Protein AF-A0A5J6YZG2-F1 (afdb_monomer_lite)

Sequence (149 aa):
MDEIIIQPALHNAIGGIVVLAAIVTVLLNWRGLATLKTSDGETSGGMDSPRSPSLGGWQNAALIAFQIALMVQALIGIKLLDQGLGTVQKYVHYLGGLGALGLVMLYYWLPKRDARDSSLKALGLTVASLAFVLMTFIIGGLYARGGLS

Radius of gyration: 18.67 Å; chains: 1; bounding box: 62×24×51 Å

Foldseek 3Di:
DPQDDDDPVNLLVLLVVLLVLLVVLLVLLVVQLVVVVVVVPPDDDDDDDAAPLDGDPVNVVSLVVSLVSLVVSLVVLVSVVVVVLDPVLVCLSCCLSVVLNVLSVVLVVDDGDGNNSSSCSSNVSSVVSSVSSVSSSVVVVCVVVVVPD

Structure (mmCIF, N/CA/C/O backbone):
data_AF-A0A5J6YZG2-F1
#
_entry.id   AF-A0A5J6YZG2-F1
#
loop_
_atom_site.group_PDB
_atom_site.id
_atom_site.type_symbol
_atom_site.label_atom_id
_atom_site.label_alt_id
_atom_site.label_comp_id
_atom_site.label_asym_id
_atom_site.label_entity_id
_atom_site.label_seq_id
_atom_site.pdbx_PDB_ins_code
_atom_site.Cartn_x
_atom_site.Cartn_y
_atom_site.Cartn_z
_atom_site.occupancy
_atom_site.B_iso_or_equiv
_atom_site.auth_seq_id
_atom_site.auth_comp_id
_atom_site.auth_asym_id
_atom_site.auth_atom_id
_atom_site.pdbx_PDB_model_num
ATOM 1 N N . MET A 1 1 ? -31.310 -12.761 6.629 1.00 47.84 1 MET A N 1
ATOM 2 C CA . MET A 1 1 ? -29.892 -12.682 6.231 1.00 47.84 1 MET A CA 1
ATOM 3 C C . MET A 1 1 ? -29.129 -12.525 7.526 1.00 47.84 1 MET A C 1
ATOM 5 O O . MET A 1 1 ? -29.359 -11.523 8.190 1.00 47.84 1 MET A O 1
ATOM 9 N N . ASP A 1 2 ? -28.342 -13.514 7.937 1.00 53.34 2 ASP A N 1
ATOM 10 C CA . ASP A 1 2 ? -27.556 -13.395 9.166 1.00 53.34 2 ASP A CA 1
ATOM 11 C C . ASP A 1 2 ? -26.572 -12.230 9.014 1.00 53.34 2 ASP A C 1
ATOM 13 O O . ASP A 1 2 ? -25.805 -12.166 8.048 1.00 53.34 2 ASP A O 1
ATOM 17 N N . GLU A 1 3 ? -26.632 -11.258 9.923 1.00 74.12 3 GLU A N 1
ATOM 18 C CA . GLU A 1 3 ? -25.699 -10.139 9.906 1.00 74.12 3 GLU A CA 1
ATOM 19 C C . GLU A 1 3 ? -24.320 -10.640 10.338 1.00 74.12 3 GLU A C 1
ATOM 21 O O . GLU A 1 3 ? -24.102 -11.011 11.489 1.00 74.12 3 GLU A O 1
ATOM 26 N N . ILE A 1 4 ? -23.362 -10.657 9.408 1.00 80.62 4 ILE A N 1
ATOM 27 C CA . ILE A 1 4 ? -21.967 -10.967 9.733 1.00 80.62 4 ILE A CA 1
ATOM 28 C C . ILE A 1 4 ? -21.433 -9.861 10.653 1.00 80.62 4 ILE A C 1
ATOM 30 O O . ILE A 1 4 ? -21.240 -8.718 10.223 1.00 80.62 4 ILE A O 1
ATOM 34 N N . ILE A 1 5 ? -21.182 -10.207 11.916 1.00 85.00 5 ILE A N 1
ATOM 35 C CA . ILE A 1 5 ? -20.541 -9.330 12.899 1.00 85.00 5 ILE A CA 1
ATOM 36 C C . ILE A 1 5 ? -19.023 -9.512 12.808 1.00 85.00 5 ILE A C 1
ATOM 38 O O . ILE A 1 5 ? -18.518 -10.632 12.896 1.00 85.00 5 ILE A O 1
ATOM 42 N N . ILE A 1 6 ? -18.280 -8.414 12.641 1.00 84.69 6 ILE A N 1
ATOM 43 C CA . ILE A 1 6 ? -16.818 -8.453 12.563 1.00 84.69 6 ILE A CA 1
ATOM 44 C C . ILE A 1 6 ? -16.278 -8.184 13.957 1.00 84.69 6 ILE A C 1
ATOM 46 O O . ILE A 1 6 ? -16.454 -7.107 14.518 1.00 84.69 6 ILE A O 1
ATOM 50 N N . GLN A 1 7 ? -15.596 -9.174 14.522 1.00 87.19 7 GLN A N 1
ATOM 51 C CA . GLN A 1 7 ? -14.976 -9.017 15.830 1.00 87.19 7 GLN A CA 1
ATOM 52 C C . GLN A 1 7 ? -13.773 -8.057 15.750 1.00 87.19 7 GLN A C 1
ATOM 54 O O . GLN A 1 7 ? -12.986 -8.151 14.801 1.00 87.19 7 GLN A O 1
ATOM 59 N N . PRO A 1 8 ? -13.538 -7.205 16.768 1.00 82.25 8 PRO A N 1
ATOM 60 C CA . PRO A 1 8 ? -12.374 -6.314 16.802 1.00 82.25 8 PRO A CA 1
ATOM 61 C C . PRO A 1 8 ? -11.031 -7.048 16.657 1.00 82.25 8 PRO A C 1
ATOM 63 O O . PRO A 1 8 ? -10.104 -6.547 16.023 1.00 82.25 8 PRO A O 1
ATOM 66 N N . ALA A 1 9 ? -10.929 -8.265 17.201 1.00 85.50 9 ALA A N 1
ATOM 67 C CA . ALA A 1 9 ? -9.738 -9.102 17.072 1.00 85.50 9 ALA A CA 1
ATOM 68 C C . ALA A 1 9 ? -9.468 -9.512 15.615 1.00 85.50 9 ALA A C 1
ATOM 70 O O . ALA A 1 9 ? -8.331 -9.422 15.155 1.00 85.50 9 ALA A O 1
ATOM 71 N N . LEU A 1 10 ? -10.516 -9.897 14.876 1.00 88.06 10 LEU A N 1
ATOM 72 C CA . LEU A 1 10 ? -10.417 -10.237 13.457 1.00 88.06 10 LEU A CA 1
ATOM 73 C C . LEU A 1 10 ? -9.987 -9.018 12.633 1.00 88.06 10 LEU A C 1
ATOM 75 O O . LEU A 1 10 ? -9.102 -9.128 11.789 1.00 88.06 10 LEU A O 1
ATOM 79 N N . HIS A 1 11 ? -10.557 -7.846 12.922 1.00 86.38 11 HIS A N 1
ATOM 80 C CA . HIS A 1 11 ? -10.161 -6.601 12.270 1.00 86.38 11 HIS A CA 1
ATOM 81 C C . HIS A 1 11 ? -8.669 -6.288 12.457 1.00 86.38 11 HIS A C 1
ATOM 83 O O . HIS A 1 11 ? -7.952 -6.039 11.486 1.00 86.38 11 HIS A O 1
ATOM 89 N N . ASN A 1 12 ? -8.188 -6.351 13.702 1.00 87.56 12 ASN A N 1
ATOM 90 C CA . ASN A 1 12 ? -6.784 -6.099 14.021 1.00 87.56 12 ASN A CA 1
ATOM 91 C C . ASN A 1 12 ? -5.850 -7.125 13.367 1.00 87.56 12 ASN A C 1
ATOM 93 O O . ASN A 1 12 ? -4.802 -6.747 12.843 1.00 87.56 12 ASN A O 1
ATOM 97 N N . ALA A 1 13 ? -6.231 -8.406 13.360 1.00 91.44 13 ALA A N 1
ATOM 98 C CA . ALA A 1 13 ? -5.455 -9.456 12.707 1.00 91.44 13 ALA A CA 1
ATOM 99 C C . ALA A 1 13 ? -5.288 -9.177 11.207 1.00 91.44 13 ALA A C 1
ATOM 101 O O . ALA A 1 13 ? -4.185 -9.289 10.674 1.00 91.44 13 ALA A O 1
ATOM 102 N N . ILE A 1 14 ? -6.357 -8.743 10.539 1.00 91.94 14 ILE A N 1
ATOM 103 C CA . ILE A 1 14 ? -6.329 -8.447 9.104 1.00 91.94 14 ILE A CA 1
ATOM 104 C C . ILE A 1 14 ? -5.482 -7.207 8.821 1.00 91.94 14 ILE A C 1
ATOM 106 O O . ILE A 1 14 ? -4.644 -7.246 7.922 1.00 91.94 14 ILE A O 1
ATOM 110 N N . GLY A 1 15 ? -5.580 -6.164 9.651 1.00 92.25 15 GLY A N 1
ATOM 111 C CA . GLY A 1 15 ? -4.656 -5.030 9.589 1.00 92.25 15 GLY A CA 1
ATOM 112 C C . GLY A 1 15 ? -3.185 -5.457 9.701 1.00 92.25 15 GLY A C 1
ATOM 113 O O . GLY A 1 15 ? -2.351 -5.014 8.912 1.00 92.25 15 GLY A O 1
ATOM 114 N N . GLY A 1 16 ? -2.869 -6.378 10.617 1.00 94.25 16 GLY A N 1
ATOM 115 C CA . GLY A 1 16 ? -1.522 -6.939 10.762 1.00 94.25 16 GLY A CA 1
ATOM 116 C C . GLY A 1 16 ? -1.056 -7.723 9.530 1.00 94.25 16 GLY A C 1
ATOM 117 O O . GLY A 1 16 ? 0.081 -7.559 9.086 1.00 94.25 16 GLY A O 1
ATOM 118 N N . ILE A 1 17 ? -1.939 -8.521 8.923 1.00 96.00 17 ILE A N 1
ATOM 119 C CA . ILE A 1 17 ? -1.650 -9.252 7.677 1.00 96.00 17 ILE A CA 1
ATOM 120 C C . ILE A 1 17 ? -1.335 -8.281 6.534 1.00 96.00 17 ILE A C 1
ATOM 122 O O . ILE A 1 17 ? -0.389 -8.512 5.783 1.00 96.00 17 ILE A O 1
ATOM 126 N N . VAL A 1 18 ? -2.075 -7.176 6.416 1.00 96.44 18 VAL A N 1
ATOM 127 C CA . VAL A 1 18 ? -1.830 -6.151 5.387 1.00 96.44 18 VAL A CA 1
ATOM 128 C C . VAL A 1 18 ? -0.462 -5.495 5.581 1.00 96.44 18 VAL A C 1
ATOM 130 O O . VAL A 1 18 ? 0.267 -5.315 4.606 1.00 96.44 18 VAL A O 1
ATOM 133 N N . VAL A 1 19 ? -0.077 -5.188 6.826 1.00 97.25 19 VAL A N 1
ATOM 134 C CA . VAL A 1 19 ? 1.265 -4.666 7.146 1.00 97.25 19 VAL A CA 1
ATOM 135 C C . VAL A 1 19 ? 2.349 -5.659 6.716 1.00 97.25 19 VAL A C 1
ATOM 137 O O . VAL A 1 19 ? 3.308 -5.272 6.048 1.00 97.25 19 VAL A O 1
ATOM 140 N N . LEU A 1 20 ? 2.192 -6.945 7.042 1.00 97.94 20 LEU A N 1
ATOM 141 C CA . LEU A 1 20 ? 3.150 -7.981 6.643 1.00 97.94 20 LEU A CA 1
ATOM 142 C C . LEU A 1 20 ? 3.236 -8.128 5.118 1.00 97.94 20 LEU A C 1
ATOM 144 O O . LEU A 1 20 ? 4.338 -8.183 4.572 1.00 97.94 20 LEU A O 1
ATOM 148 N N . ALA A 1 21 ? 2.097 -8.134 4.421 1.00 97.94 21 ALA A N 1
ATOM 149 C CA . ALA A 1 21 ? 2.049 -8.193 2.961 1.00 97.94 21 ALA A CA 1
ATOM 150 C C . ALA A 1 21 ? 2.761 -6.990 2.320 1.00 97.94 21 ALA A C 1
ATOM 152 O O . ALA A 1 21 ? 3.535 -7.163 1.373 1.00 97.94 21 ALA A O 1
ATOM 153 N N . ALA A 1 22 ? 2.565 -5.787 2.867 1.00 97.94 22 ALA A N 1
ATOM 154 C CA . ALA A 1 22 ? 3.251 -4.578 2.424 1.00 97.94 22 ALA A CA 1
ATOM 155 C C . ALA A 1 22 ? 4.776 -4.702 2.590 1.00 97.94 22 ALA A C 1
ATOM 157 O O . ALA A 1 22 ? 5.521 -4.458 1.640 1.00 97.94 22 ALA A O 1
ATOM 158 N N . ILE A 1 23 ? 5.247 -5.155 3.760 1.00 98.50 23 ILE A N 1
ATOM 159 C CA . ILE A 1 23 ? 6.679 -5.354 4.043 1.00 98.50 23 ILE A CA 1
ATOM 160 C C . ILE A 1 23 ? 7.291 -6.384 3.088 1.00 98.50 23 ILE A C 1
ATOM 162 O O . ILE A 1 23 ? 8.318 -6.112 2.467 1.00 98.50 23 ILE A O 1
ATOM 166 N N . VAL A 1 24 ? 6.659 -7.550 2.924 1.00 98.25 24 VAL A N 1
ATOM 167 C CA . VAL A 1 24 ? 7.139 -8.599 2.008 1.00 98.25 24 VAL A CA 1
ATOM 168 C C . VAL A 1 24 ? 7.234 -8.070 0.577 1.00 98.25 24 VAL A C 1
ATOM 170 O O . VAL A 1 24 ? 8.233 -8.304 -0.104 1.00 98.25 24 VAL A O 1
ATOM 173 N N . THR A 1 25 ? 6.238 -7.304 0.134 1.00 98.31 25 THR A N 1
ATOM 174 C CA . THR A 1 25 ? 6.226 -6.716 -1.211 1.00 98.31 25 THR A CA 1
ATOM 175 C C . THR A 1 25 ? 7.356 -5.701 -1.394 1.00 98.31 25 THR A C 1
ATOM 177 O O . THR A 1 25 ? 8.054 -5.743 -2.409 1.00 98.31 25 THR A O 1
ATOM 180 N N . VAL A 1 26 ? 7.603 -4.839 -0.400 1.00 98.56 26 VAL A N 1
ATOM 181 C CA . VAL A 1 26 ? 8.746 -3.908 -0.403 1.00 98.56 26 VAL A CA 1
ATOM 182 C C . VAL A 1 26 ? 10.066 -4.672 -0.490 1.00 98.56 26 VAL A C 1
ATOM 184 O O . VAL A 1 26 ? 10.907 -4.334 -1.321 1.00 98.56 26 VAL A O 1
ATOM 187 N N . LEU A 1 27 ? 10.242 -5.734 0.301 1.00 98.12 27 LEU A N 1
ATOM 188 C CA . LEU A 1 27 ? 11.463 -6.544 0.290 1.00 98.12 27 LEU A CA 1
ATOM 189 C C . LEU A 1 27 ? 11.693 -7.227 -1.062 1.00 98.12 27 LEU A C 1
ATOM 191 O O . LEU A 1 27 ? 12.819 -7.240 -1.557 1.00 98.12 27 LEU A O 1
ATOM 195 N N . LEU A 1 28 ? 10.648 -7.769 -1.688 1.00 97.00 28 LEU A N 1
ATOM 196 C CA . LEU A 1 28 ? 10.758 -8.401 -3.004 1.00 97.00 28 LEU A CA 1
ATOM 197 C C . LEU A 1 28 ? 11.075 -7.382 -4.105 1.00 97.00 28 LEU A C 1
ATOM 199 O O . LEU A 1 28 ? 11.923 -7.653 -4.956 1.00 97.00 28 LEU A O 1
ATOM 203 N N . ASN A 1 29 ? 10.468 -6.193 -4.062 1.00 96.44 29 ASN A N 1
ATOM 204 C CA . ASN A 1 29 ? 10.782 -5.113 -4.999 1.00 96.44 29 ASN A CA 1
ATOM 205 C C . ASN A 1 29 ? 12.197 -4.563 -4.805 1.00 96.44 29 ASN A C 1
ATOM 207 O O . ASN A 1 29 ? 12.903 -4.323 -5.784 1.00 96.44 29 ASN A O 1
ATOM 211 N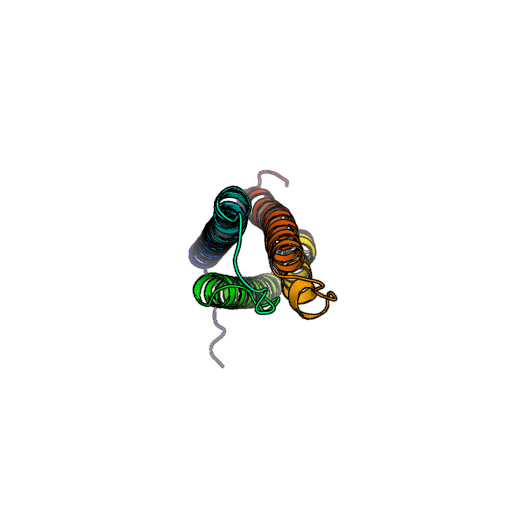 N . TRP A 1 30 ? 12.640 -4.432 -3.555 1.00 96.25 30 TRP A N 1
ATOM 212 C CA . TRP A 1 30 ? 14.010 -4.055 -3.225 1.00 96.25 30 TRP A CA 1
ATOM 213 C C . TRP A 1 30 ? 15.014 -5.085 -3.746 1.00 96.25 30 TRP A C 1
ATOM 215 O O . TRP A 1 30 ? 15.984 -4.716 -4.405 1.00 96.25 30 TRP A O 1
ATOM 225 N N . ARG A 1 31 ? 14.766 -6.382 -3.506 1.00 94.44 31 ARG A N 1
ATOM 226 C CA . ARG A 1 31 ? 15.629 -7.468 -3.996 1.00 94.44 31 ARG A CA 1
ATOM 227 C C . ARG A 1 31 ? 15.712 -7.482 -5.520 1.00 94.44 31 ARG A C 1
ATOM 229 O O . ARG A 1 31 ? 16.818 -7.583 -6.036 1.00 94.44 31 ARG A O 1
ATOM 236 N N . GLY A 1 32 ? 14.588 -7.320 -6.224 1.00 90.69 32 GLY A N 1
ATOM 237 C CA . GLY A 1 32 ? 14.572 -7.237 -7.690 1.00 90.69 32 GLY A CA 1
ATOM 238 C C . GLY A 1 32 ? 15.393 -6.060 -8.231 1.00 90.69 32 GLY A C 1
ATOM 239 O O . GLY A 1 32 ? 16.168 -6.213 -9.175 1.00 90.69 32 GLY A O 1
ATOM 240 N N . LEU A 1 33 ? 15.309 -4.893 -7.585 1.00 91.69 33 LEU A N 1
ATOM 241 C CA . LEU A 1 33 ? 16.135 -3.739 -7.944 1.00 91.69 33 LEU A CA 1
ATOM 242 C C . LEU A 1 33 ? 17.626 -3.970 -7.638 1.00 91.69 33 LEU A C 1
ATOM 244 O O . LEU A 1 33 ? 18.485 -3.621 -8.448 1.00 91.69 33 LEU A O 1
ATOM 248 N N . ALA A 1 34 ? 17.940 -4.568 -6.487 1.00 90.81 34 ALA A N 1
ATOM 249 C CA . ALA A 1 34 ? 19.313 -4.861 -6.085 1.00 90.81 34 ALA A CA 1
ATOM 250 C C . ALA A 1 34 ? 19.997 -5.838 -7.054 1.00 90.81 34 ALA A C 1
ATOM 252 O O . ALA A 1 34 ? 21.157 -5.622 -7.398 1.00 90.81 34 ALA A O 1
ATOM 253 N N . THR A 1 35 ? 19.272 -6.846 -7.556 1.00 88.56 35 THR A N 1
ATOM 254 C CA . THR A 1 35 ? 19.802 -7.787 -8.558 1.00 88.56 35 THR A CA 1
ATOM 255 C C . THR A 1 35 ? 20.125 -7.122 -9.895 1.00 88.56 35 THR A C 1
ATOM 257 O O . THR A 1 35 ? 21.093 -7.503 -10.544 1.00 88.56 35 THR A O 1
ATOM 260 N N . LEU A 1 36 ? 19.372 -6.092 -10.298 1.00 85.06 36 LEU A N 1
ATOM 261 C CA . LEU A 1 36 ? 19.698 -5.325 -11.507 1.00 85.06 36 LEU A CA 1
ATOM 262 C C . LEU A 1 36 ? 20.991 -4.522 -11.318 1.00 85.06 36 LEU A C 1
ATOM 264 O O . LEU A 1 36 ? 21.861 -4.542 -12.182 1.00 85.06 36 LEU A O 1
ATOM 268 N N . LYS A 1 37 ? 21.156 -3.888 -10.149 1.00 78.88 37 LYS A N 1
ATOM 269 C CA . LYS A 1 37 ? 22.356 -3.102 -9.827 1.00 78.88 37 LYS A CA 1
ATOM 270 C C . LYS A 1 37 ? 23.635 -3.947 -9.833 1.00 78.88 37 LYS A C 1
ATOM 272 O O . LYS A 1 37 ? 24.686 -3.435 -10.200 1.00 78.88 37 LYS A O 1
ATOM 277 N N . THR A 1 38 ? 23.562 -5.210 -9.412 1.00 77.31 38 THR A N 1
ATOM 278 C CA . THR A 1 38 ? 24.716 -6.122 -9.450 1.00 77.31 38 THR A CA 1
ATOM 279 C C . THR A 1 38 ? 25.048 -6.570 -10.871 1.00 77.31 38 THR A C 1
ATOM 281 O O . THR A 1 38 ? 26.221 -6.649 -11.212 1.00 77.31 38 THR A O 1
ATOM 284 N N . SER A 1 39 ? 24.039 -6.809 -11.716 1.00 68.12 39 SER A N 1
ATOM 285 C CA . SER A 1 39 ? 24.249 -7.246 -13.102 1.00 68.12 39 SER A CA 1
ATOM 286 C C . SER A 1 39 ? 24.808 -6.155 -14.016 1.00 68.12 39 SER A C 1
ATOM 288 O O . SER A 1 39 ? 25.548 -6.475 -14.940 1.00 68.12 39 SER A O 1
ATOM 290 N N . ASP A 1 40 ? 24.508 -4.880 -13.752 1.00 64.50 40 ASP A N 1
ATOM 291 C CA . ASP A 1 40 ? 25.073 -3.751 -14.511 1.00 64.50 40 ASP A CA 1
ATOM 292 C C . ASP A 1 40 ? 26.599 -3.594 -14.303 1.00 64.50 40 ASP A C 1
ATOM 294 O O . ASP A 1 40 ? 27.252 -2.871 -15.053 1.00 64.50 40 ASP A O 1
ATOM 298 N N . GLY A 1 41 ? 27.182 -4.270 -13.303 1.00 55.88 41 GLY A N 1
ATOM 299 C CA . GLY A 1 41 ? 28.620 -4.248 -13.014 1.00 55.88 41 GLY A CA 1
ATOM 300 C C . GLY A 1 41 ? 29.462 -5.312 -13.732 1.00 55.88 41 GLY A C 1
ATOM 301 O O . GLY A 1 41 ? 30.684 -5.200 -13.705 1.00 55.88 41 GLY A O 1
ATOM 302 N N . GLU A 1 42 ? 28.852 -6.323 -14.368 1.00 56.09 42 GLU A N 1
ATOM 303 C CA . GLU A 1 42 ? 29.565 -7.505 -14.904 1.00 56.09 42 GLU A CA 1
ATOM 304 C C . GLU A 1 42 ? 29.656 -7.593 -16.441 1.00 56.09 42 GLU A C 1
ATOM 306 O O . GLU A 1 42 ? 30.316 -8.492 -16.957 1.00 56.09 42 GLU A O 1
ATOM 311 N N . THR A 1 43 ? 29.060 -6.683 -17.216 1.00 51.47 43 THR A N 1
ATOM 312 C CA . THR A 1 43 ? 28.991 -6.835 -18.684 1.00 51.47 43 THR A CA 1
ATOM 313 C C . THR A 1 43 ? 29.844 -5.838 -19.462 1.00 51.47 43 THR A C 1
ATOM 315 O O . THR A 1 43 ? 29.361 -4.821 -19.955 1.00 51.47 43 THR A O 1
ATOM 318 N N . SER A 1 44 ? 31.109 -6.206 -19.678 1.00 48.97 44 SER A N 1
ATOM 319 C CA . SER A 1 44 ? 31.822 -5.912 -20.923 1.00 48.97 44 SER A CA 1
ATOM 320 C C . SER A 1 44 ? 31.530 -7.028 -21.937 1.00 48.97 44 SER A C 1
ATOM 322 O O . SER A 1 44 ? 32.092 -8.115 -21.829 1.00 48.97 44 SER A O 1
ATOM 324 N N . GLY A 1 45 ? 30.671 -6.751 -22.924 1.00 51.88 45 GLY A N 1
ATOM 325 C CA . GLY A 1 45 ? 30.538 -7.541 -24.155 1.00 51.88 45 GLY A CA 1
ATOM 326 C C . GLY A 1 45 ? 29.407 -8.575 -24.168 1.00 51.88 45 GLY A C 1
ATOM 327 O O . GLY A 1 45 ? 29.595 -9.725 -23.790 1.00 51.88 45 GLY A O 1
ATOM 328 N N . GLY A 1 46 ? 28.241 -8.197 -24.693 1.00 46.94 46 GLY A N 1
ATOM 329 C CA . GLY A 1 46 ? 27.173 -9.145 -25.018 1.00 46.94 46 GLY A CA 1
ATOM 330 C C . GLY A 1 46 ? 25.940 -8.438 -25.569 1.00 46.94 46 GLY A C 1
ATOM 331 O O . GLY A 1 46 ? 25.421 -7.535 -24.934 1.00 46.94 46 GLY A O 1
ATOM 332 N N . MET A 1 47 ? 25.513 -8.832 -26.767 1.00 50.88 47 MET A N 1
ATOM 333 C CA . MET A 1 47 ? 24.462 -8.212 -27.578 1.00 50.88 47 MET A CA 1
ATOM 334 C C . MET A 1 47 ? 23.137 -8.018 -26.811 1.00 50.88 47 MET A C 1
ATOM 336 O O . MET A 1 47 ? 22.547 -8.984 -26.325 1.00 50.88 47 MET A O 1
ATOM 340 N N . ASP A 1 48 ? 22.678 -6.765 -26.728 1.00 54.03 48 ASP A N 1
ATOM 341 C CA . ASP A 1 48 ? 21.511 -6.319 -25.960 1.00 54.03 48 ASP A CA 1
ATOM 342 C C . ASP A 1 48 ? 20.205 -6.969 -26.445 1.00 54.03 48 ASP A C 1
ATOM 344 O O . ASP A 1 48 ? 19.551 -6.506 -27.381 1.00 54.03 48 ASP A O 1
ATOM 348 N N . SER A 1 49 ? 19.771 -8.037 -25.774 1.00 56.09 49 SER A N 1
ATOM 349 C CA . SER A 1 49 ? 18.352 -8.398 -25.791 1.00 56.09 49 SER A CA 1
ATOM 350 C C . SER A 1 49 ? 17.596 -7.365 -24.953 1.00 56.09 49 SER A C 1
ATOM 352 O O . SER A 1 49 ? 18.003 -7.126 -23.812 1.00 56.09 49 SER A O 1
ATOM 354 N N . PRO A 1 50 ? 16.500 -6.760 -25.448 1.00 54.41 50 PRO A N 1
ATOM 355 C CA . PRO A 1 50 ? 15.702 -5.845 -24.646 1.00 54.41 50 PRO A CA 1
ATOM 356 C C . PRO A 1 50 ? 15.223 -6.587 -23.396 1.00 54.41 50 PRO A C 1
ATOM 358 O O . PRO A 1 50 ? 14.357 -7.459 -23.484 1.00 54.41 50 PRO A O 1
ATOM 361 N N . ARG A 1 51 ? 15.793 -6.283 -22.221 1.00 61.06 51 ARG A N 1
ATOM 362 C CA . ARG A 1 51 ? 15.211 -6.754 -20.960 1.00 61.06 51 ARG A CA 1
ATOM 363 C C . ARG A 1 51 ? 13.797 -6.197 -20.925 1.00 61.06 51 ARG A C 1
ATOM 365 O O . ARG A 1 51 ? 13.615 -4.979 -20.930 1.00 61.06 51 ARG A O 1
ATOM 372 N N . SER A 1 52 ? 12.803 -7.081 -20.939 1.00 64.19 52 SER A N 1
ATOM 373 C CA . SER A 1 52 ? 11.414 -6.662 -20.847 1.00 64.19 52 SER A CA 1
ATOM 374 C C . SER A 1 52 ? 11.254 -5.777 -19.604 1.00 64.19 52 SER A C 1
ATOM 376 O O . SER A 1 52 ? 11.788 -6.102 -18.541 1.00 64.19 52 SER A O 1
ATOM 378 N N . PRO A 1 53 ? 10.506 -4.666 -19.679 1.00 69.25 53 PRO A N 1
ATOM 379 C CA . PRO A 1 53 ? 10.262 -3.800 -18.523 1.00 69.25 53 PRO A CA 1
ATOM 380 C C . PRO A 1 53 ? 9.382 -4.474 -17.448 1.00 69.25 53 PRO A C 1
ATOM 382 O O . PRO A 1 53 ? 8.889 -3.820 -16.528 1.00 69.25 53 PRO A O 1
ATOM 385 N N . SER A 1 54 ? 9.127 -5.777 -17.565 1.00 78.31 54 SER A N 1
ATOM 386 C CA . SER A 1 54 ? 8.283 -6.553 -16.669 1.00 78.31 54 SER A CA 1
ATOM 387 C C . SER A 1 54 ? 9.026 -6.903 -15.384 1.00 78.31 54 SER A C 1
ATOM 389 O O . SER A 1 54 ? 10.163 -7.369 -15.424 1.00 78.31 54 SER A O 1
ATOM 391 N N . LEU A 1 55 ? 8.348 -6.758 -14.247 1.00 86.19 55 LEU A N 1
ATOM 392 C CA . LEU A 1 55 ? 8.830 -7.299 -12.977 1.00 86.19 55 LEU A CA 1
ATOM 393 C C . LEU A 1 55 ? 8.943 -8.827 -13.041 1.00 86.19 55 LEU A C 1
ATOM 395 O O . LEU A 1 55 ? 8.238 -9.480 -13.816 1.00 86.19 55 LEU A O 1
ATOM 399 N N . GLY A 1 56 ? 9.770 -9.402 -12.167 1.00 88.50 56 GLY A N 1
ATOM 400 C CA . GLY A 1 56 ? 9.824 -10.849 -11.978 1.00 88.50 56 GLY A CA 1
ATOM 401 C C . GLY A 1 56 ? 8.488 -11.421 -11.485 1.00 88.50 56 GLY A C 1
ATOM 402 O O . GLY A 1 56 ? 7.677 -10.725 -10.869 1.00 88.50 56 GLY A O 1
ATOM 403 N N . GLY A 1 57 ? 8.261 -12.718 -11.719 1.00 91.50 57 GLY A N 1
ATOM 404 C CA . GLY A 1 57 ? 7.016 -13.399 -11.331 1.00 91.50 57 GLY A CA 1
ATOM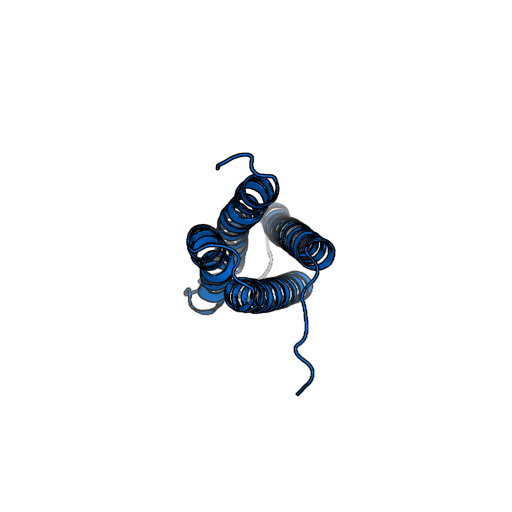 405 C C . GLY A 1 57 ? 6.662 -13.222 -9.849 1.00 91.50 57 GLY A C 1
ATOM 406 O O . GLY A 1 57 ? 5.530 -12.878 -9.522 1.00 91.50 57 GLY A O 1
ATOM 407 N N . TRP A 1 58 ? 7.651 -13.340 -8.957 1.00 92.12 58 TRP A N 1
ATOM 408 C CA . TRP A 1 58 ? 7.464 -13.151 -7.513 1.00 92.12 58 TRP A CA 1
ATOM 409 C C . TRP A 1 58 ? 7.079 -11.722 -7.115 1.00 92.12 58 TRP A C 1
ATOM 411 O O . TRP A 1 58 ? 6.275 -11.541 -6.206 1.00 92.12 58 TRP A O 1
ATOM 421 N N . GLN A 1 59 ? 7.610 -10.707 -7.803 1.00 93.94 59 GLN A N 1
ATOM 422 C CA . GLN A 1 59 ? 7.251 -9.306 -7.553 1.00 93.94 59 GLN A CA 1
ATOM 423 C C . GLN A 1 59 ? 5.802 -9.032 -7.976 1.00 93.94 59 GLN A C 1
ATOM 425 O O . GLN A 1 59 ? 5.052 -8.404 -7.232 1.00 93.94 59 GLN A O 1
ATOM 430 N N . ASN A 1 60 ? 5.383 -9.557 -9.135 1.00 93.75 60 ASN A N 1
ATOM 431 C CA . ASN A 1 60 ? 3.993 -9.454 -9.587 1.00 93.75 60 ASN A CA 1
ATOM 432 C C . ASN A 1 60 ? 3.033 -10.179 -8.638 1.00 93.75 60 ASN A C 1
ATOM 434 O O . ASN A 1 60 ? 2.017 -9.610 -8.249 1.00 93.75 60 ASN A O 1
ATOM 438 N N . ALA A 1 61 ? 3.370 -11.406 -8.230 1.00 95.69 61 ALA A N 1
ATOM 439 C CA . ALA A 1 61 ? 2.562 -12.174 -7.288 1.00 95.69 61 ALA A CA 1
ATOM 440 C C . ALA A 1 61 ? 2.396 -11.435 -5.951 1.00 95.69 61 ALA A C 1
ATOM 442 O O . ALA A 1 61 ? 1.284 -11.344 -5.436 1.00 95.69 61 ALA A O 1
ATOM 443 N N . ALA A 1 62 ? 3.476 -10.847 -5.426 1.00 96.44 62 ALA A N 1
ATOM 444 C CA . ALA A 1 62 ? 3.432 -10.061 -4.198 1.00 96.44 62 ALA A CA 1
ATOM 445 C C . ALA A 1 62 ? 2.566 -8.801 -4.338 1.00 96.44 62 ALA A C 1
ATOM 447 O O . ALA A 1 62 ? 1.726 -8.548 -3.479 1.00 96.44 62 ALA A O 1
ATOM 448 N N . LEU A 1 63 ? 2.700 -8.054 -5.442 1.00 96.50 63 LEU A N 1
ATOM 449 C CA . LEU A 1 63 ? 1.851 -6.890 -5.717 1.00 96.50 63 LEU A CA 1
ATOM 450 C C . LEU A 1 63 ? 0.367 -7.261 -5.778 1.00 96.50 63 LEU A C 1
ATOM 452 O O . LEU A 1 63 ? -0.455 -6.536 -5.222 1.00 96.50 63 LEU A O 1
ATOM 456 N N . ILE A 1 64 ? 0.019 -8.368 -6.436 1.00 96.81 64 ILE A N 1
ATOM 457 C CA . ILE A 1 64 ? -1.369 -8.842 -6.540 1.00 96.81 64 ILE A CA 1
ATOM 458 C C . ILE A 1 64 ? -1.890 -9.273 -5.166 1.00 96.81 64 ILE A C 1
ATOM 460 O O . ILE A 1 64 ? -2.963 -8.838 -4.752 1.00 96.81 64 ILE A O 1
ATOM 464 N N . ALA A 1 65 ? -1.123 -10.078 -4.428 1.00 97.50 65 ALA A N 1
ATOM 465 C CA . ALA A 1 65 ? -1.503 -10.514 -3.086 1.00 97.50 65 ALA A CA 1
ATOM 466 C C . ALA A 1 65 ? -1.699 -9.321 -2.137 1.00 97.50 65 ALA A C 1
ATOM 468 O O . ALA A 1 65 ? -2.663 -9.283 -1.372 1.00 97.50 65 ALA A O 1
ATOM 469 N N . PHE A 1 66 ? -0.829 -8.312 -2.228 1.00 97.75 66 PHE A N 1
ATOM 470 C CA . PHE A 1 66 ? -0.944 -7.095 -1.436 1.00 97.75 66 PHE A CA 1
ATOM 471 C C . PHE A 1 66 ? -2.191 -6.278 -1.800 1.00 97.75 66 PHE A C 1
ATOM 473 O O . PHE A 1 66 ? -2.906 -5.829 -0.907 1.00 97.75 66 PHE A O 1
ATOM 480 N N . GLN A 1 67 ? -2.521 -6.148 -3.088 1.00 97.56 67 GLN A N 1
ATOM 481 C CA . GLN A 1 67 ? -3.772 -5.512 -3.519 1.00 97.56 67 GLN A CA 1
ATOM 482 C C . GLN A 1 67 ? -5.004 -6.237 -2.978 1.00 97.56 67 GLN A C 1
ATOM 484 O O . GLN A 1 67 ? -5.911 -5.588 -2.465 1.00 97.56 67 GLN A O 1
ATOM 489 N N . ILE A 1 68 ? -5.026 -7.570 -3.043 1.00 96.88 68 ILE A N 1
ATOM 490 C CA . ILE A 1 68 ? -6.130 -8.373 -2.501 1.00 96.88 68 ILE A CA 1
ATOM 491 C C . ILE A 1 68 ? -6.267 -8.135 -0.992 1.00 96.88 68 ILE A C 1
ATOM 493 O O . ILE A 1 68 ? -7.373 -7.900 -0.510 1.00 96.88 68 ILE A O 1
ATOM 497 N N . ALA A 1 69 ? -5.157 -8.120 -0.248 1.00 95.94 69 ALA A N 1
ATOM 498 C CA . ALA A 1 69 ? -5.176 -7.824 1.184 1.00 95.94 69 ALA A CA 1
ATOM 499 C C . ALA A 1 69 ? -5.745 -6.422 1.477 1.00 95.94 69 ALA A C 1
ATOM 501 O O . ALA A 1 69 ? -6.570 -6.267 2.378 1.00 95.94 69 ALA A O 1
ATOM 502 N N . LEU A 1 70 ? -5.366 -5.412 0.686 1.00 95.31 70 LEU A N 1
ATOM 503 C CA . LEU A 1 70 ? -5.902 -4.050 0.796 1.00 95.31 70 LEU A CA 1
ATOM 504 C C . LEU A 1 70 ? -7.401 -3.981 0.475 1.00 95.31 70 LEU A C 1
ATOM 506 O O . LEU A 1 70 ? -8.138 -3.282 1.170 1.00 95.31 70 LEU A O 1
ATOM 510 N N . MET A 1 71 ? -7.870 -4.720 -0.534 1.00 94.06 71 MET A N 1
ATOM 511 C CA . MET A 1 71 ? -9.297 -4.813 -0.865 1.00 94.06 71 MET A CA 1
ATOM 512 C C . MET A 1 71 ? -10.089 -5.448 0.282 1.00 94.06 71 MET A C 1
ATOM 514 O O . MET A 1 71 ? -11.110 -4.903 0.696 1.00 94.06 71 MET A O 1
ATOM 518 N N . VAL A 1 72 ? -9.597 -6.557 0.843 1.00 92.62 72 VAL A N 1
ATOM 519 C CA . VAL A 1 72 ? -10.217 -7.220 2.002 1.00 92.62 72 VAL A CA 1
ATOM 520 C C . VAL A 1 72 ? -10.281 -6.270 3.200 1.00 92.62 72 VAL A C 1
ATOM 522 O O . VAL A 1 72 ? -11.343 -6.114 3.802 1.00 92.62 72 VAL A O 1
ATOM 525 N N . GLN A 1 73 ? -9.186 -5.571 3.505 1.00 91.12 73 GLN A N 1
ATOM 526 C CA . GLN A 1 73 ? -9.141 -4.572 4.574 1.00 91.12 73 GLN A CA 1
ATOM 527 C C . GLN A 1 73 ? -10.144 -3.436 4.350 1.00 91.12 73 GLN A C 1
ATOM 529 O O . GLN A 1 73 ? -10.841 -3.043 5.283 1.00 91.12 73 GLN A O 1
ATOM 534 N N . ALA A 1 74 ? -10.266 -2.930 3.121 1.00 88.38 74 ALA A N 1
ATOM 535 C CA . ALA A 1 74 ? -11.240 -1.895 2.791 1.00 88.38 74 ALA A CA 1
ATOM 536 C C . ALA A 1 7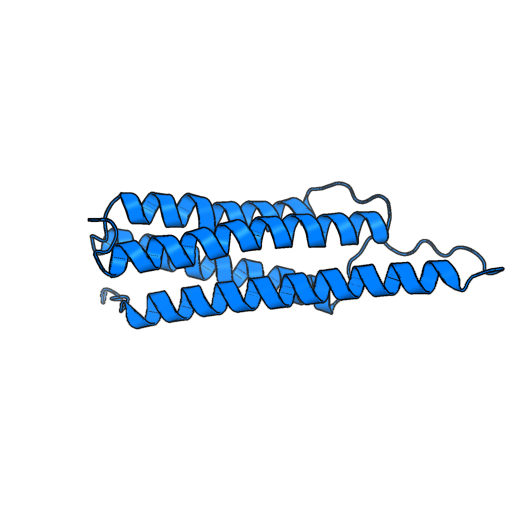4 ? -12.685 -2.375 3.020 1.00 88.38 74 ALA A C 1
ATOM 538 O O . ALA A 1 74 ? -13.473 -1.651 3.628 1.00 88.38 74 ALA A O 1
ATOM 539 N N . LEU A 1 75 ? -13.019 -3.602 2.605 1.00 88.56 75 LEU A N 1
ATOM 540 C CA . LEU A 1 75 ? -14.345 -4.196 2.817 1.00 88.56 75 LEU A CA 1
ATOM 541 C C . LEU A 1 75 ? -14.673 -4.361 4.306 1.00 88.56 75 LEU A C 1
ATOM 543 O O . LEU A 1 75 ? -15.779 -4.041 4.738 1.00 88.56 75 LEU A O 1
ATOM 547 N N . ILE A 1 76 ? -13.705 -4.811 5.104 1.00 86.69 76 ILE A N 1
ATOM 548 C CA . ILE A 1 76 ? -13.872 -4.937 6.557 1.00 86.69 76 ILE A CA 1
ATOM 549 C C . ILE A 1 76 ? -14.042 -3.573 7.210 1.00 86.69 76 ILE A C 1
ATOM 551 O O . ILE A 1 76 ? -14.921 -3.408 8.051 1.00 86.69 76 ILE A O 1
ATOM 555 N N . GLY A 1 77 ? -13.239 -2.591 6.803 1.00 82.44 77 GLY A N 1
ATOM 556 C CA . GLY A 1 77 ? -13.382 -1.212 7.249 1.00 82.44 77 GLY A CA 1
ATOM 557 C C . GLY A 1 77 ? -14.785 -0.678 7.011 1.00 82.44 77 GLY A C 1
ATOM 558 O O . GLY A 1 77 ? -15.394 -0.159 7.938 1.00 82.44 77 GLY A O 1
ATOM 559 N N . ILE A 1 78 ? -15.322 -0.864 5.802 1.00 82.38 78 ILE A N 1
ATOM 560 C CA . ILE A 1 78 ? -16.699 -0.477 5.461 1.00 82.38 78 ILE A CA 1
ATOM 561 C C . ILE A 1 78 ? -17.700 -1.187 6.377 1.00 82.38 78 ILE A C 1
ATOM 563 O O . ILE A 1 78 ? -18.554 -0.529 6.962 1.00 82.38 78 ILE A O 1
ATOM 567 N N . LYS A 1 79 ? -17.555 -2.500 6.583 1.00 85.50 79 LYS A N 1
ATOM 568 C CA . LYS A 1 79 ? -18.476 -3.257 7.440 1.00 85.50 79 LYS A CA 1
ATOM 569 C C . LYS A 1 79 ? -18.460 -2.796 8.902 1.00 85.50 79 LYS A C 1
ATOM 571 O O . LYS A 1 79 ? -19.491 -2.828 9.567 1.00 85.50 79 LYS A O 1
ATOM 576 N N . LEU A 1 80 ? -17.309 -2.365 9.411 1.00 80.81 80 LEU A N 1
ATOM 577 C CA . LEU A 1 80 ? -17.196 -1.815 10.764 1.00 80.81 80 LEU A CA 1
ATOM 578 C C . LEU A 1 80 ? -17.909 -0.462 10.894 1.00 80.81 80 LEU A C 1
ATOM 580 O O . LEU A 1 80 ? -18.471 -0.171 11.949 1.00 80.81 80 LEU A O 1
ATOM 584 N N . LEU A 1 81 ? -17.956 0.339 9.825 1.00 78.94 81 LEU A N 1
ATOM 585 C CA . LEU A 1 81 ? -18.754 1.571 9.802 1.00 78.94 81 LEU A CA 1
ATOM 586 C C . LEU A 1 81 ? -20.245 1.271 9.932 1.00 78.94 81 LEU A C 1
ATOM 588 O O . LEU A 1 81 ? -20.931 1.959 10.686 1.00 78.94 81 LEU A O 1
ATOM 592 N N . ASP A 1 82 ? -20.720 0.215 9.268 1.00 81.62 82 ASP A N 1
ATOM 593 C CA . ASP A 1 82 ? -22.107 -0.247 9.404 1.00 81.62 82 ASP A CA 1
ATOM 594 C C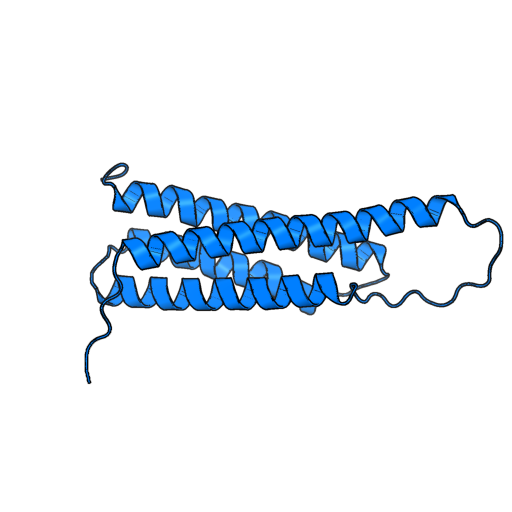 . ASP A 1 82 ? -22.420 -0.703 10.843 1.00 81.62 82 ASP A C 1
ATOM 596 O O . ASP A 1 82 ? -23.575 -0.692 11.258 1.00 81.62 82 ASP A O 1
ATOM 600 N N . GLN A 1 83 ? -21.397 -1.072 11.625 1.00 84.31 83 GLN A N 1
ATOM 601 C CA . GLN A 1 83 ? -21.502 -1.453 13.042 1.00 84.31 83 GLN A CA 1
ATOM 602 C C . GLN A 1 83 ? -21.364 -0.263 14.011 1.00 84.31 83 GLN A C 1
ATOM 604 O O . GLN A 1 83 ? -21.327 -0.462 15.223 1.00 84.31 83 GLN A O 1
ATOM 609 N N . GLY A 1 84 ? -21.292 0.974 13.506 1.00 79.31 84 GLY A N 1
ATOM 610 C CA . GLY A 1 84 ? -21.260 2.186 14.331 1.00 79.31 84 GLY A CA 1
ATOM 611 C C . GLY A 1 84 ? -19.869 2.613 14.812 1.00 79.31 84 GLY A C 1
ATOM 612 O O . GLY A 1 84 ? -19.766 3.516 15.645 1.00 79.31 84 GLY A O 1
ATOM 613 N N . LEU A 1 85 ? -18.788 2.025 14.284 1.00 70.38 85 LEU A N 1
ATOM 614 C CA . LEU A 1 85 ? -17.415 2.458 14.571 1.00 70.38 85 LEU A CA 1
ATOM 615 C C . LEU A 1 85 ? -17.110 3.786 13.854 1.00 70.38 85 LEU A C 1
ATOM 617 O O . LEU A 1 85 ? -16.582 3.798 12.752 1.00 70.38 85 LEU A O 1
ATOM 621 N N . GLY A 1 86 ? -17.510 4.891 14.494 1.00 74.19 86 GLY A N 1
ATOM 622 C CA . GLY A 1 86 ? -17.107 6.299 14.328 1.00 74.19 86 GLY A CA 1
ATOM 623 C C . GLY A 1 86 ? -16.601 6.822 12.968 1.00 74.19 86 GLY A C 1
ATOM 624 O O . GLY A 1 86 ? -15.657 6.320 12.365 1.00 74.19 86 GLY A O 1
ATOM 625 N N . THR A 1 87 ? -17.099 7.993 12.556 1.00 72.88 87 THR A N 1
ATOM 626 C CA . THR A 1 87 ? -16.701 8.704 11.321 1.00 72.88 87 THR A CA 1
ATOM 627 C C . THR A 1 87 ? -15.188 8.936 11.171 1.00 72.88 87 THR A C 1
ATOM 629 O O . THR A 1 87 ? -14.689 8.996 10.053 1.00 72.88 87 THR A O 1
ATOM 632 N N . VAL A 1 88 ? -14.416 9.030 12.257 1.00 73.12 88 VAL A N 1
ATOM 633 C CA . VAL A 1 88 ? -12.950 9.177 12.161 1.00 73.12 88 VAL A CA 1
ATOM 634 C C . VAL A 1 88 ? -12.283 7.906 11.625 1.00 73.12 88 VAL A C 1
ATOM 636 O O . VAL A 1 88 ? -11.399 7.981 10.770 1.00 73.12 88 VAL A O 1
ATOM 639 N N . GLN A 1 89 ? -12.763 6.730 12.031 1.00 74.75 89 GLN A N 1
ATOM 640 C CA . GLN A 1 89 ? -12.250 5.446 11.552 1.00 74.75 89 GLN A CA 1
ATOM 641 C C . GLN A 1 89 ? -12.506 5.259 10.046 1.00 74.75 89 GLN A C 1
ATOM 643 O O . GLN A 1 89 ? -11.680 4.665 9.349 1.00 74.75 89 GLN A O 1
ATOM 648 N N . LYS A 1 90 ? -13.581 5.870 9.522 1.00 74.56 90 LYS A N 1
ATOM 649 C CA . LYS A 1 90 ? -13.887 5.966 8.083 1.00 74.56 90 LYS A CA 1
ATOM 650 C C . LYS A 1 90 ? -12.781 6.676 7.310 1.00 74.56 90 LYS A C 1
ATOM 652 O O . LYS A 1 90 ? -12.302 6.150 6.309 1.00 74.56 90 LYS A O 1
ATOM 657 N N . TYR A 1 91 ? -12.351 7.848 7.777 1.00 76.62 91 TYR A N 1
ATOM 658 C CA . TYR A 1 91 ? -11.288 8.610 7.116 1.00 76.62 91 TYR A CA 1
ATOM 659 C C . TYR A 1 91 ? -9.955 7.866 7.151 1.00 76.62 91 TYR A C 1
ATOM 661 O O . TYR A 1 91 ? -9.252 7.832 6.145 1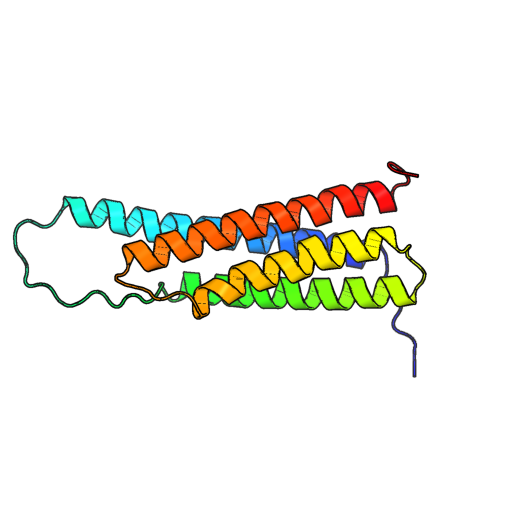.00 76.62 91 TYR A O 1
ATOM 669 N N . VAL A 1 92 ? -9.647 7.200 8.265 1.00 80.94 92 VAL A N 1
ATOM 670 C CA . VAL A 1 92 ? -8.436 6.382 8.400 1.00 80.94 92 VAL A CA 1
ATOM 671 C C . VAL A 1 92 ? -8.452 5.195 7.425 1.00 80.94 92 VAL A C 1
ATOM 673 O O . VAL A 1 92 ? -7.427 4.899 6.808 1.00 80.94 92 VAL A O 1
ATOM 676 N N . HIS A 1 93 ? -9.603 4.540 7.229 1.00 81.06 93 HIS A N 1
ATOM 677 C CA . HIS A 1 93 ? -9.733 3.440 6.265 1.00 81.06 93 HIS A CA 1
ATOM 678 C C . HIS A 1 93 ? -9.718 3.895 4.808 1.00 81.06 93 HIS A C 1
ATOM 680 O O . HIS A 1 93 ? -9.091 3.240 3.977 1.00 81.06 93 HIS A O 1
ATOM 686 N N . TYR A 1 94 ? -10.366 5.010 4.479 1.00 79.69 94 TYR A N 1
ATOM 687 C CA . TYR A 1 94 ? -10.331 5.521 3.113 1.00 79.69 94 TYR A CA 1
ATOM 688 C C . TYR A 1 94 ? -8.960 6.052 2.738 1.00 79.69 94 TYR A C 1
ATOM 690 O O . TYR A 1 94 ? -8.433 5.677 1.692 1.00 79.69 94 TYR A O 1
ATOM 698 N N . LEU A 1 95 ? -8.365 6.886 3.589 1.00 80.62 95 LEU A N 1
ATOM 699 C CA . LEU A 1 95 ? -7.092 7.503 3.265 1.00 80.62 95 LEU A CA 1
ATOM 700 C C . LEU A 1 95 ? -5.996 6.446 3.189 1.00 80.62 95 LEU A C 1
ATOM 702 O O . LEU A 1 95 ? -5.319 6.373 2.170 1.00 80.62 95 LEU A O 1
ATOM 706 N N . GLY A 1 96 ? -5.842 5.599 4.210 1.00 83.12 96 GLY A N 1
ATOM 707 C CA . GLY A 1 96 ? -4.749 4.632 4.187 1.00 83.12 96 GLY A CA 1
ATOM 708 C C . GLY A 1 96 ? -5.055 3.293 3.536 1.00 83.12 96 GLY A C 1
ATOM 709 O O . GLY A 1 96 ? -4.153 2.748 2.923 1.00 83.12 96 GLY A O 1
ATOM 710 N N . GLY A 1 97 ? -6.292 2.788 3.542 1.00 85.75 97 GLY A N 1
ATOM 711 C CA . GLY A 1 97 ? -6.646 1.558 2.820 1.00 85.75 97 GLY A CA 1
ATOM 712 C C . GLY A 1 97 ? -6.788 1.776 1.310 1.00 85.75 97 GLY A C 1
ATOM 713 O O . GLY A 1 97 ? -6.049 1.188 0.518 1.00 85.75 97 GLY A O 1
ATOM 714 N N . LEU A 1 98 ? -7.709 2.657 0.895 1.00 90.56 98 LEU A N 1
ATOM 715 C CA . LEU A 1 98 ? -7.919 2.935 -0.533 1.00 90.56 98 LEU A CA 1
ATOM 716 C C . LEU A 1 98 ? -6.784 3.761 -1.141 1.00 90.56 98 LEU A C 1
ATOM 718 O O . LEU A 1 98 ? -6.433 3.524 -2.294 1.00 90.56 98 LEU A O 1
ATOM 722 N N . GLY A 1 99 ? -6.172 4.682 -0.390 1.00 93.12 99 GLY A N 1
ATOM 723 C CA . GLY A 1 99 ? -4.985 5.402 -0.864 1.00 93.12 99 GLY A CA 1
ATOM 724 C C . GLY A 1 99 ? -3.804 4.462 -1.121 1.00 93.12 99 GLY A C 1
ATOM 725 O O . GLY A 1 99 ? -3.197 4.520 -2.192 1.00 93.12 99 GLY A O 1
ATOM 726 N N . ALA A 1 100 ? -3.530 3.526 -0.203 1.00 95.62 100 ALA A N 1
ATOM 727 C CA . ALA A 1 100 ? -2.513 2.493 -0.404 1.00 95.62 100 ALA A CA 1
ATOM 728 C C . ALA A 1 100 ? -2.803 1.616 -1.629 1.00 95.62 100 ALA A C 1
ATOM 730 O O . ALA A 1 100 ? -1.873 1.326 -2.389 1.00 95.62 100 ALA A O 1
ATOM 731 N N . LEU A 1 101 ? -4.069 1.227 -1.839 1.00 96.75 101 LEU A N 1
ATOM 732 C CA . LEU A 1 101 ? -4.500 0.451 -3.006 1.00 96.75 101 LEU A CA 1
ATOM 733 C C . LEU A 1 101 ? -4.317 1.245 -4.303 1.00 96.75 101 LEU A C 1
ATOM 735 O O . LEU A 1 101 ? -3.753 0.727 -5.264 1.00 96.75 101 LEU A O 1
ATOM 739 N N . GLY A 1 102 ? -4.735 2.511 -4.317 1.00 96.19 102 GLY A N 1
ATOM 740 C CA . GLY A 1 102 ? -4.565 3.409 -5.457 1.00 96.19 102 GLY A CA 1
ATOM 741 C C . GLY A 1 102 ? -3.097 3.569 -5.855 1.00 96.19 102 GLY A C 1
ATOM 742 O O . GLY A 1 102 ? -2.773 3.484 -7.038 1.00 96.19 102 GLY A O 1
ATOM 743 N N . LEU A 1 103 ? -2.194 3.706 -4.878 1.00 96.94 103 LEU A N 1
ATOM 744 C CA . LEU A 1 103 ? -0.751 3.797 -5.122 1.00 96.94 103 LEU A CA 1
ATOM 745 C C . LEU A 1 103 ? -0.186 2.536 -5.785 1.00 96.94 103 LEU A C 1
ATOM 747 O O . LEU A 1 103 ? 0.537 2.640 -6.773 1.00 96.94 103 LEU A O 1
ATOM 751 N N . VAL A 1 104 ? -0.514 1.340 -5.290 1.00 97.12 104 VAL A N 1
ATOM 752 C CA . VAL A 1 104 ? -0.007 0.104 -5.917 1.00 97.12 104 VAL A CA 1
ATOM 753 C C . VAL A 1 104 ? -0.695 -0.200 -7.245 1.00 97.12 104 VAL A C 1
ATOM 755 O O . VAL A 1 104 ? -0.076 -0.795 -8.122 1.00 97.12 104 VAL A O 1
ATOM 758 N N . MET A 1 105 ? -1.934 0.256 -7.444 1.00 97.12 105 MET A N 1
ATOM 759 C CA . MET A 1 105 ? -2.613 0.160 -8.735 1.00 97.12 105 MET A CA 1
ATOM 760 C C . MET A 1 105 ? -1.998 1.093 -9.775 1.00 97.12 105 MET A C 1
ATOM 762 O O . MET A 1 105 ? -1.822 0.680 -10.920 1.00 97.12 105 MET A O 1
ATOM 766 N N . LEU A 1 106 ? -1.580 2.298 -9.376 1.00 97.19 106 LEU A N 1
ATOM 767 C CA . LEU A 1 106 ? -0.920 3.271 -10.250 1.00 97.19 106 LEU A CA 1
ATOM 768 C C . LEU A 1 106 ? 0.303 2.677 -10.964 1.00 97.19 106 LEU A C 1
ATOM 770 O O . LEU A 1 106 ? 0.570 3.025 -12.112 1.00 97.19 106 LEU A O 1
ATOM 774 N N . TYR A 1 107 ? 0.997 1.714 -10.349 1.00 96.25 107 TYR A N 1
ATOM 775 C CA . TYR A 1 107 ? 2.117 1.001 -10.973 1.00 96.25 107 TYR A CA 1
ATOM 776 C C . TYR A 1 107 ? 1.767 0.414 -12.355 1.00 96.25 107 TYR A C 1
ATOM 778 O O . TYR A 1 107 ? 2.591 0.424 -13.275 1.00 96.25 107 TYR A O 1
ATOM 786 N N . TYR A 1 108 ? 0.546 -0.094 -12.530 1.00 94.75 108 TYR A N 1
ATOM 787 C CA . TYR A 1 108 ? 0.115 -0.704 -13.791 1.00 94.75 108 TYR A CA 1
ATOM 788 C C . TYR A 1 108 ? -0.218 0.325 -14.874 1.00 94.75 108 TYR A C 1
ATOM 790 O O . TYR A 1 108 ? -0.224 -0.026 -16.049 1.00 94.75 108 TYR A O 1
ATOM 798 N N . TRP A 1 109 ? -0.414 1.583 -14.485 1.00 95.94 109 TRP A N 1
ATOM 799 C CA . TRP A 1 109 ? -0.806 2.685 -15.361 1.00 95.94 109 TRP A CA 1
ATOM 800 C C . TRP A 1 109 ? 0.374 3.593 -15.725 1.00 95.94 109 TRP A C 1
ATOM 802 O O . TRP A 1 109 ? 0.312 4.318 -16.716 1.00 95.94 109 TRP A O 1
ATOM 812 N N . LEU A 1 110 ? 1.464 3.560 -14.950 1.00 94.94 110 LEU A N 1
ATOM 813 C CA . LEU A 1 110 ? 2.662 4.336 -15.259 1.00 94.94 110 LEU A CA 1
ATOM 814 C C . LEU A 1 110 ? 3.392 3.773 -16.493 1.00 94.94 110 LEU A C 1
ATOM 816 O O . LEU A 1 110 ? 3.596 2.555 -16.583 1.00 94.94 110 LEU A O 1
ATOM 820 N N . PRO A 1 111 ? 3.874 4.642 -17.403 1.00 93.88 111 PRO A N 1
ATOM 821 C CA . PRO A 1 111 ? 4.712 4.217 -18.522 1.00 93.88 111 PRO A CA 1
ATOM 822 C C . PRO A 1 111 ? 6.013 3.611 -17.988 1.00 93.88 111 PRO A C 1
ATOM 824 O O . PRO A 1 111 ? 6.557 4.122 -17.012 1.00 93.88 111 PRO A O 1
ATOM 827 N N . LYS A 1 112 ? 6.534 2.546 -18.607 1.00 92.25 112 LYS A N 1
ATOM 828 C CA . LYS A 1 112 ? 7.770 1.861 -18.177 1.00 92.25 112 LYS A CA 1
ATOM 829 C C . LYS A 1 112 ? 8.777 1.879 -19.316 1.00 92.25 112 LYS A C 1
ATOM 831 O O . LYS A 1 112 ? 8.469 1.392 -20.400 1.00 92.25 112 LYS A O 1
ATOM 836 N N . ARG A 1 113 ? 9.947 2.469 -19.077 1.00 90.25 113 ARG A N 1
ATOM 837 C CA . ARG A 1 113 ? 10.988 2.649 -20.105 1.00 90.25 113 ARG A CA 1
ATOM 838 C C . ARG A 1 113 ? 11.904 1.434 -20.208 1.00 90.25 113 ARG A C 1
ATOM 840 O O . ARG A 1 113 ? 12.215 0.997 -21.307 1.00 90.25 113 ARG A O 1
ATOM 847 N N . ASP A 1 114 ? 12.293 0.889 -19.062 1.00 89.06 114 ASP A N 1
ATOM 848 C CA . ASP A 1 114 ? 13.187 -0.258 -18.930 1.00 89.06 114 ASP A CA 1
ATOM 849 C C . ASP A 1 114 ? 12.919 -1.003 -17.604 1.00 89.06 114 ASP A C 1
ATOM 851 O O . ASP A 1 114 ? 12.049 -0.623 -16.809 1.00 89.06 114 ASP A O 1
ATOM 855 N N . ALA A 1 115 ? 13.649 -2.094 -17.362 1.00 89.56 115 ALA A N 1
ATOM 856 C CA . ALA A 1 115 ? 13.494 -2.920 -16.163 1.00 89.56 115 ALA A CA 1
ATOM 857 C C . ALA A 1 115 ? 13.844 -2.181 -14.854 1.00 89.56 115 ALA A C 1
ATOM 859 O O . ALA A 1 115 ? 13.224 -2.436 -13.812 1.00 89.56 115 ALA A O 1
ATOM 860 N N . ARG A 1 116 ? 14.808 -1.252 -14.888 1.00 90.50 116 ARG A N 1
ATOM 861 C CA . ARG A 1 116 ? 15.231 -0.476 -13.715 1.00 90.50 116 ARG A CA 1
ATOM 862 C C . ARG A 1 116 ? 14.177 0.563 -13.353 1.00 90.50 116 ARG A C 1
ATOM 864 O O . ARG A 1 116 ? 13.792 0.645 -12.190 1.00 90.50 116 ARG A O 1
ATOM 871 N N . ASP A 1 117 ? 13.673 1.299 -14.338 1.00 93.00 117 ASP A N 1
ATOM 872 C CA . ASP A 1 117 ? 12.567 2.250 -14.201 1.00 93.00 117 ASP A CA 1
ATOM 873 C C . ASP A 1 117 ? 11.307 1.564 -13.649 1.00 93.00 117 ASP A C 1
ATOM 875 O O . ASP A 1 117 ? 10.696 2.039 -12.690 1.00 93.00 117 ASP A O 1
ATOM 879 N N . SER A 1 118 ? 10.967 0.387 -14.180 1.00 93.81 118 SER A N 1
ATOM 880 C CA . SER A 1 118 ? 9.861 -0.434 -13.674 1.00 93.81 118 SER A CA 1
ATOM 881 C C . SER A 1 118 ? 10.058 -0.849 -12.209 1.00 93.81 118 SER A C 1
ATOM 883 O O . SER A 1 118 ? 9.147 -0.694 -11.393 1.00 93.81 118 SER A O 1
ATOM 885 N N . SER A 1 119 ? 11.261 -1.302 -11.843 1.00 93.75 119 SER A N 1
ATOM 886 C CA . SER A 1 119 ? 11.586 -1.716 -10.469 1.00 93.75 119 SER A CA 1
ATOM 887 C C . SER A 1 119 ? 11.584 -0.545 -9.482 1.00 93.75 119 SER A C 1
ATOM 889 O O . SER A 1 119 ? 11.073 -0.682 -8.371 1.00 93.75 119 SER A O 1
ATOM 891 N N . LEU A 1 120 ? 12.096 0.622 -9.886 1.00 95.56 120 LEU A N 1
ATOM 892 C CA . LEU A 1 120 ? 12.064 1.848 -9.082 1.00 95.56 120 LEU A CA 1
ATOM 893 C C . LEU A 1 120 ? 10.631 2.321 -8.833 1.00 95.56 120 LEU A C 1
ATOM 895 O O . LEU A 1 120 ? 10.296 2.672 -7.703 1.00 95.56 120 LEU A O 1
ATOM 899 N N . LYS A 1 121 ? 9.770 2.284 -9.856 1.00 97.00 121 LYS A N 1
ATOM 900 C CA . LYS A 1 121 ? 8.344 2.620 -9.723 1.00 97.00 121 LYS A CA 1
ATOM 901 C C . LYS A 1 121 ? 7.622 1.655 -8.792 1.00 97.00 121 LYS A C 1
ATOM 903 O O . LYS A 1 121 ? 6.911 2.104 -7.897 1.00 97.00 121 LYS A O 1
ATOM 908 N N . ALA A 1 122 ? 7.827 0.349 -8.966 1.00 96.88 122 ALA A N 1
ATOM 909 C CA . ALA A 1 122 ? 7.232 -0.667 -8.099 1.00 96.88 122 ALA A CA 1
ATOM 910 C C . ALA A 1 122 ? 7.660 -0.476 -6.637 1.00 96.88 122 ALA A C 1
ATOM 912 O O . ALA A 1 122 ? 6.818 -0.442 -5.738 1.00 96.88 122 ALA A O 1
ATOM 913 N N . LEU A 1 123 ? 8.960 -0.288 -6.394 1.00 97.88 123 LEU A N 1
ATOM 914 C CA . LEU A 1 123 ? 9.495 -0.046 -5.057 1.00 97.88 123 LEU A CA 1
ATOM 915 C C . LEU A 1 123 ? 8.956 1.259 -4.457 1.00 97.88 123 LEU A C 1
ATOM 917 O O . LEU A 1 123 ? 8.436 1.247 -3.347 1.00 97.88 123 LEU A O 1
ATOM 921 N N . GLY A 1 124 ? 9.029 2.371 -5.190 1.00 98.25 124 GLY A N 1
ATOM 922 C CA . GLY A 1 124 ? 8.582 3.678 -4.703 1.00 98.25 124 GLY A CA 1
ATOM 923 C C . GLY A 1 124 ? 7.101 3.688 -4.326 1.00 98.25 124 GLY A C 1
ATOM 924 O O . GLY A 1 124 ? 6.744 4.131 -3.235 1.00 98.25 124 GLY A O 1
ATOM 925 N N . LEU A 1 125 ? 6.241 3.129 -5.183 1.00 98.31 125 LEU A N 1
ATOM 926 C CA . LEU A 1 125 ? 4.803 3.048 -4.921 1.00 98.31 125 LEU A CA 1
ATOM 927 C C . LEU A 1 125 ? 4.469 2.100 -3.765 1.00 98.31 125 LEU A C 1
ATOM 929 O O . LEU A 1 125 ? 3.571 2.395 -2.981 1.00 98.31 125 LEU A O 1
ATOM 933 N N . THR A 1 126 ? 5.198 0.990 -3.615 1.00 97.94 126 THR A N 1
ATOM 934 C CA . THR A 1 126 ? 4.978 0.061 -2.492 1.00 97.94 126 THR A CA 1
ATOM 935 C C . THR A 1 126 ? 5.486 0.605 -1.162 1.00 97.94 126 THR A C 1
ATOM 937 O O . THR A 1 126 ? 4.821 0.406 -0.150 1.00 97.94 126 THR A O 1
ATOM 940 N N . VAL A 1 127 ? 6.585 1.365 -1.146 1.00 98.44 127 VAL A N 1
ATOM 941 C CA . VAL A 1 127 ? 7.052 2.089 0.050 1.00 98.44 127 VAL A CA 1
ATOM 942 C C . VAL A 1 127 ? 6.062 3.183 0.450 1.00 98.44 127 VAL A C 1
ATOM 944 O O . VAL A 1 127 ? 5.702 3.283 1.622 1.00 98.44 127 VAL A O 1
ATOM 947 N N . ALA A 1 128 ? 5.573 3.968 -0.514 1.00 98.00 128 ALA A N 1
ATOM 948 C CA . ALA A 1 128 ? 4.536 4.962 -0.251 1.00 98.00 128 ALA A CA 1
ATOM 949 C C . ALA A 1 128 ? 3.263 4.294 0.297 1.00 98.00 128 ALA A C 1
ATOM 951 O O . ALA A 1 128 ? 2.732 4.717 1.318 1.00 98.00 128 ALA A O 1
ATOM 952 N N . SER A 1 129 ? 2.825 3.194 -0.318 1.00 97.56 129 SER A N 1
ATOM 953 C CA . SER A 1 129 ? 1.680 2.402 0.140 1.00 97.56 129 SER A CA 1
ATOM 954 C C . SER A 1 129 ? 1.873 1.858 1.565 1.00 97.56 129 SER A C 1
ATOM 956 O O . SER A 1 129 ? 0.973 1.984 2.394 1.00 97.56 129 SER A O 1
ATOM 958 N N . LEU A 1 130 ? 3.066 1.352 1.905 1.00 97.38 130 LEU A N 1
ATOM 959 C CA . LEU A 1 130 ? 3.400 0.901 3.261 1.00 97.38 130 LEU A CA 1
ATOM 960 C C . LEU A 1 130 ? 3.253 2.024 4.298 1.00 97.38 130 LEU A C 1
ATOM 962 O O . LEU A 1 130 ? 2.732 1.772 5.383 1.00 97.38 130 LEU A O 1
ATOM 966 N N . ALA A 1 131 ? 3.660 3.257 3.982 1.00 96.69 131 ALA A N 1
ATOM 967 C CA . ALA A 1 131 ? 3.495 4.389 4.897 1.00 96.69 131 ALA A CA 1
ATOM 968 C C . ALA A 1 131 ? 2.012 4.650 5.223 1.00 96.69 131 ALA A C 1
ATOM 970 O O . ALA A 1 131 ? 1.655 4.831 6.388 1.00 96.69 131 ALA A O 1
ATOM 971 N N . PHE A 1 132 ? 1.141 4.588 4.214 1.00 95.06 132 PHE A N 1
ATOM 972 C CA . PHE A 1 132 ? -0.310 4.717 4.382 1.00 95.06 132 PHE A CA 1
ATOM 973 C C . PHE A 1 132 ? -0.903 3.553 5.192 1.00 95.06 132 PHE A C 1
ATOM 975 O O . PHE A 1 132 ? -1.706 3.782 6.098 1.00 95.06 132 PHE A O 1
ATOM 982 N N . VAL A 1 133 ? -0.467 2.317 4.930 1.00 95.19 133 VAL A N 1
ATOM 983 C CA . VAL A 1 133 ? -0.888 1.126 5.687 1.00 95.19 133 VAL A CA 1
ATOM 984 C C . VAL A 1 133 ? -0.492 1.226 7.162 1.00 95.19 133 VAL A C 1
ATOM 986 O O . VAL A 1 133 ? -1.323 0.979 8.036 1.00 95.19 133 VAL A O 1
ATOM 989 N N . LEU A 1 134 ? 0.753 1.612 7.456 1.00 95.00 134 LEU A N 1
ATOM 990 C CA . LEU A 1 134 ? 1.239 1.774 8.830 1.00 95.00 134 LEU A CA 1
ATOM 991 C C . LEU A 1 134 ? 0.488 2.883 9.560 1.00 95.00 134 LEU A C 1
ATOM 993 O O . LEU A 1 134 ? 0.073 2.686 10.701 1.00 95.00 134 LEU A O 1
ATOM 997 N N . MET A 1 135 ? 0.263 4.016 8.894 1.00 92.38 135 MET A N 1
ATOM 998 C CA . MET A 1 135 ? -0.556 5.098 9.431 1.00 92.38 135 MET A CA 1
ATOM 999 C C . MET A 1 135 ? -1.952 4.584 9.809 1.00 92.38 135 MET A C 1
ATOM 1001 O O . MET A 1 135 ? -2.386 4.785 10.942 1.00 92.38 135 MET A O 1
ATOM 1005 N N . THR A 1 136 ? -2.635 3.869 8.909 1.00 89.88 136 THR A N 1
ATOM 1006 C CA . THR A 1 136 ? -3.963 3.297 9.187 1.00 89.88 136 THR A CA 1
ATOM 1007 C C . THR A 1 136 ? -3.950 2.311 10.338 1.00 89.88 136 THR A C 1
ATOM 1009 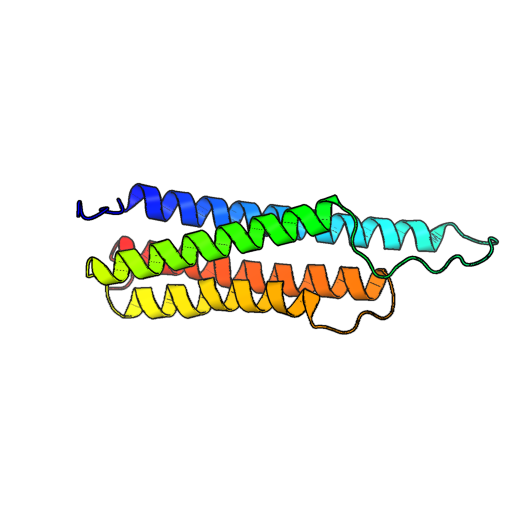O O . THR A 1 136 ? -4.820 2.382 11.205 1.00 89.88 136 THR A O 1
ATOM 1012 N N . PHE A 1 137 ? -2.971 1.410 10.373 1.00 90.88 137 PHE A N 1
ATOM 1013 C CA . PHE A 1 137 ? -2.877 0.393 11.413 1.00 90.88 137 PHE A CA 1
ATOM 1014 C C . PHE A 1 137 ? -2.618 1.008 12.794 1.00 90.88 137 PHE A C 1
ATOM 1016 O O . PHE A 1 137 ? -3.300 0.676 13.763 1.00 90.88 137 PHE A O 1
ATOM 1023 N N . ILE A 1 138 ? -1.670 1.945 12.885 1.00 90.06 138 ILE A N 1
ATOM 1024 C CA . ILE A 1 138 ? -1.291 2.588 14.147 1.00 90.06 138 ILE A CA 1
ATOM 1025 C C . ILE A 1 138 ? -2.410 3.512 14.627 1.00 90.06 138 ILE A C 1
ATOM 1027 O O . ILE A 1 138 ? -2.892 3.346 15.745 1.00 90.06 138 ILE A O 1
ATOM 1031 N N . ILE A 1 139 ? -2.865 4.451 13.790 1.00 86.19 139 ILE A N 1
ATOM 1032 C CA . ILE A 1 139 ? -3.892 5.430 14.177 1.00 86.19 139 ILE A CA 1
ATOM 1033 C C . ILE A 1 139 ? -5.222 4.726 14.462 1.00 86.19 139 ILE A C 1
ATOM 1035 O O . ILE A 1 139 ? -5.847 4.993 15.488 1.00 86.19 139 ILE A O 1
ATOM 1039 N N . GLY A 1 140 ? -5.631 3.782 13.609 1.00 81.44 140 GLY A N 1
ATOM 1040 C CA . GLY A 1 140 ? -6.838 2.983 13.834 1.00 81.44 140 GLY A CA 1
ATOM 1041 C C . GLY A 1 140 ? -6.764 2.191 15.141 1.00 81.44 140 GLY A C 1
ATOM 1042 O O . GLY A 1 140 ? -7.714 2.189 15.924 1.00 81.44 140 GLY A O 1
ATOM 1043 N N . GLY A 1 141 ? -5.604 1.597 15.431 1.00 82.69 141 GLY A N 1
ATOM 1044 C CA . GLY A 1 141 ? -5.366 0.884 16.681 1.00 82.69 141 GLY A CA 1
ATOM 1045 C C . GLY A 1 141 ? -5.357 1.779 17.925 1.00 82.69 141 GLY A C 1
ATOM 1046 O O . GLY A 1 141 ? -5.691 1.294 19.006 1.00 82.69 141 GLY A O 1
ATOM 1047 N N . LEU A 1 142 ? -4.972 3.054 17.810 1.00 83.31 142 LEU A N 1
ATOM 1048 C CA . LEU A 1 142 ? -5.037 4.025 18.910 1.00 83.31 142 LEU A CA 1
ATOM 1049 C C . LEU A 1 142 ? -6.482 4.459 19.193 1.00 83.31 142 LEU A C 1
ATOM 1051 O O . LEU A 1 142 ? -6.889 4.466 20.355 1.00 83.31 142 LEU A O 1
ATOM 1055 N N . TYR A 1 143 ? -7.276 4.736 18.152 1.00 75.81 143 TYR A N 1
ATOM 1056 C CA . TYR A 1 143 ? -8.703 5.059 18.294 1.00 75.81 143 TYR A CA 1
ATOM 1057 C C . TYR A 1 143 ? -9.496 3.916 18.929 1.00 75.81 143 TYR A C 1
ATOM 1059 O O . TYR A 1 143 ? -10.243 4.143 19.877 1.00 75.81 143 TYR A O 1
ATOM 1067 N N . ALA A 1 144 ? -9.281 2.677 18.475 1.00 73.69 144 ALA A N 1
ATOM 1068 C CA . ALA A 1 144 ? -9.971 1.504 19.017 1.00 73.69 144 ALA A CA 1
ATOM 1069 C C . ALA A 1 144 ? -9.679 1.255 20.511 1.00 73.69 144 ALA A C 1
ATOM 1071 O O . ALA A 1 144 ? -10.454 0.587 21.189 1.00 73.69 144 ALA A O 1
ATOM 1072 N N . ARG A 1 145 ? -8.561 1.783 21.027 1.00 76.69 145 ARG A N 1
ATOM 1073 C CA . ARG A 1 145 ? -8.148 1.670 22.434 1.00 76.69 145 ARG A CA 1
ATOM 1074 C C . ARG A 1 145 ? -8.538 2.881 23.292 1.00 76.69 145 ARG A C 1
ATOM 1076 O O . ARG A 1 145 ? -8.174 2.909 24.461 1.00 76.69 145 ARG A O 1
ATOM 1083 N N . GLY A 1 146 ? -9.237 3.874 22.734 1.00 67.69 146 GLY A N 1
ATOM 1084 C CA . GLY A 1 146 ? -9.583 5.113 23.443 1.00 67.69 146 GLY A CA 1
ATOM 1085 C C . GLY A 1 146 ? -8.398 6.063 23.663 1.00 67.69 146 GLY A C 1
ATOM 1086 O O . GLY A 1 146 ? -8.475 6.958 24.491 1.00 67.69 146 GLY A O 1
ATOM 1087 N N . GLY A 1 147 ? -7.286 5.889 22.939 1.00 56.75 147 GLY A N 1
ATOM 1088 C CA . GLY A 1 147 ? -6.088 6.729 23.088 1.00 56.75 147 GLY A CA 1
ATOM 1089 C C . GLY A 1 147 ? -6.165 8.093 22.390 1.00 56.75 147 GLY A C 1
ATOM 1090 O O . GLY A 1 147 ? -5.234 8.883 22.506 1.00 56.75 147 GLY A O 1
ATOM 1091 N N . LEU A 1 148 ? -7.236 8.350 21.634 1.00 55.56 148 LEU A N 1
ATOM 1092 C CA . LEU A 1 148 ? -7.482 9.584 20.871 1.00 55.56 148 LEU A CA 1
ATOM 1093 C C . LEU A 1 148 ? -8.930 10.095 21.051 1.00 55.56 148 LEU A C 1
ATOM 1095 O O . LEU A 1 148 ? -9.443 10.786 20.170 1.00 55.56 148 LEU A O 1
ATOM 1099 N N . SER A 1 149 ? -9.600 9.699 22.144 1.00 52.00 149 SER A N 1
ATOM 1100 C CA . SER A 1 149 ? -10.954 10.157 22.502 1.00 52.00 149 SER A CA 1
ATOM 1101 C C . SER A 1 149 ? -10.936 11.479 23.251 1.00 52.00 149 SER A C 1
ATOM 1103 O O . SER A 1 149 ? -10.132 11.562 24.208 1.00 52.00 149 SER A O 1
#

pLDDT: mean 85.25, std 13.8, range [46.94, 98.56]

Secondary structure (DSSP, 8-state):
----PPPHHHHHHHHHHHHHHHHHHHHHHHHHHHHHHHHTTS-SS-------SPPPHHHHHHHHHHHHHHHHHHHHHHHHHHTT--HHHHHHIIIIIIHHHHHHHHHHHS---SHHHHHHHHHHHHHHHHHHHHHHHHHHHHHTTTTT-